Protein AF-A0A843FTU7-F1 (afdb_monomer)

pLDDT: mean 88.96, std 15.77, range [36.94, 98.69]

Foldseek 3Di:
DPPDDDDPPVPQNDPVSVVVLVVQLVVQLVVLVVVLVVVCVVVPHDVPRDDPLSNQCSSVCRSVVSSVVRDDDDPVNSVVVSVVSNVVQLVVLLVCCVVVNDVDSD

Secondary structure (DSSP, 8-state):
----SSS--TTTSSHHHHHHHHHHHHHHHHHHHHHHHHHHHHTTPPTT---TTHHHHHHHHHHHHHHTTTS---HHHHHHHHHHHHHHHHHHHHHHHHTTSSS---

Structure (mmCIF, N/CA/C/O backbone):
data_AF-A0A843FTU7-F1
#
_entry.id   AF-A0A843FTU7-F1
#
loop_
_atom_site.group_PDB
_atom_site.id
_atom_site.type_symbol
_atom_site.label_atom_id
_atom_site.label_alt_id
_atom_si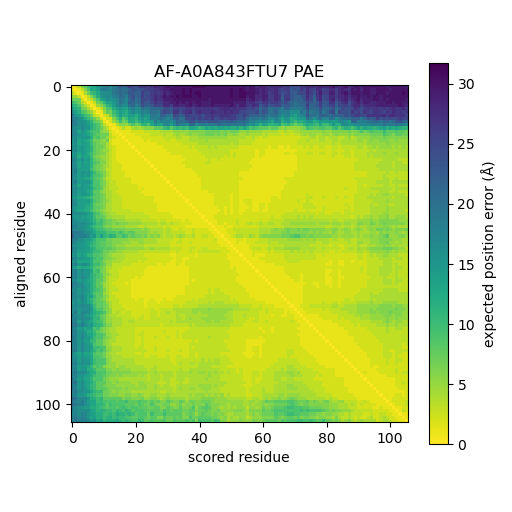te.label_comp_id
_atom_site.label_asym_id
_atom_site.label_entity_id
_atom_site.label_seq_id
_atom_site.pdbx_PDB_ins_code
_atom_site.Cartn_x
_atom_site.Cartn_y
_atom_site.Cartn_z
_atom_site.occupancy
_atom_site.B_iso_or_equiv
_atom_site.auth_seq_id
_atom_site.auth_comp_id
_atom_site.auth_asym_id
_atom_site.auth_atom_id
_atom_site.pdbx_PDB_model_num
ATOM 1 N N . VAL A 1 1 ? 20.697 0.906 -28.165 1.00 39.78 1 VAL A N 1
ATOM 2 C CA . VAL A 1 1 ? 21.058 1.794 -27.037 1.00 39.78 1 VAL A CA 1
ATOM 3 C C . VAL A 1 1 ? 20.594 3.192 -27.406 1.00 39.78 1 VAL A C 1
ATOM 5 O O . VAL A 1 1 ? 21.263 3.855 -28.181 1.00 39.78 1 VAL A O 1
ATOM 8 N N . LEU A 1 2 ? 19.387 3.575 -26.985 1.00 36.94 2 LEU A N 1
ATOM 9 C CA . LEU A 1 2 ? 18.860 4.931 -27.169 1.00 36.94 2 LEU A CA 1
ATOM 10 C C . LEU A 1 2 ? 19.022 5.671 -25.840 1.00 36.94 2 LEU A C 1
ATOM 12 O O . LEU A 1 2 ? 18.090 5.793 -25.056 1.00 36.94 2 LEU A O 1
ATOM 16 N N . THR A 1 3 ? 20.255 6.087 -25.573 1.00 48.81 3 THR A N 1
ATOM 17 C CA . THR A 1 3 ? 20.610 7.052 -24.530 1.00 48.81 3 THR A CA 1
ATOM 18 C C . THR A 1 3 ? 20.289 8.440 -25.070 1.00 48.81 3 THR A C 1
ATOM 20 O O . THR A 1 3 ? 20.995 8.937 -25.948 1.00 48.81 3 THR A O 1
ATOM 23 N N . GLY A 1 4 ? 19.197 9.048 -24.615 1.00 43.44 4 GLY A N 1
ATOM 24 C CA . GLY A 1 4 ? 18.751 10.324 -25.170 1.00 43.44 4 GLY A CA 1
ATOM 25 C C . GLY A 1 4 ? 17.678 11.017 -24.346 1.00 43.44 4 GLY A C 1
ATOM 26 O O . GLY A 1 4 ? 16.589 11.255 -24.855 1.00 43.44 4 GLY A O 1
ATOM 27 N N . GLY A 1 5 ? 17.985 11.353 -23.090 1.00 38.16 5 GLY A N 1
ATOM 28 C CA . GLY A 1 5 ? 17.177 12.307 -22.330 1.00 38.16 5 GLY A CA 1
ATOM 29 C C . GLY A 1 5 ? 17.429 12.288 -20.829 1.00 38.16 5 GLY A C 1
ATOM 30 O O . GLY A 1 5 ? 16.631 11.686 -20.142 1.00 38.16 5 GLY A O 1
ATOM 31 N N . ILE A 1 6 ? 18.506 12.948 -20.370 1.00 51.09 6 ILE A N 1
ATOM 32 C CA . ILE A 1 6 ? 18.809 13.578 -19.047 1.00 51.09 6 ILE A CA 1
ATOM 33 C C . ILE A 1 6 ? 18.490 12.822 -17.727 1.00 51.09 6 ILE A C 1
ATOM 35 O O . ILE A 1 6 ? 19.031 13.162 -16.681 1.00 51.09 6 ILE A O 1
ATOM 39 N N . ILE A 1 7 ? 17.719 11.748 -17.737 1.00 46.84 7 ILE A N 1
ATOM 40 C CA . ILE A 1 7 ? 17.473 10.841 -16.629 1.00 46.84 7 ILE A CA 1
ATOM 41 C C . ILE A 1 7 ? 17.466 9.463 -17.278 1.00 46.84 7 ILE A C 1
ATOM 43 O O . ILE A 1 7 ? 16.492 9.086 -17.932 1.00 46.84 7 ILE A O 1
ATOM 47 N N . ASP A 1 8 ? 18.554 8.709 -17.138 1.00 42.94 8 ASP A N 1
ATOM 48 C CA . ASP A 1 8 ? 18.451 7.265 -17.313 1.00 42.94 8 ASP A CA 1
ATOM 49 C C . ASP A 1 8 ? 17.351 6.819 -16.346 1.00 42.94 8 ASP A C 1
ATOM 51 O O . ASP A 1 8 ? 17.519 6.961 -15.142 1.00 42.94 8 ASP A O 1
ATOM 55 N N . LEU A 1 9 ? 16.187 6.420 -16.873 1.00 51.91 9 LEU A N 1
ATOM 56 C CA . LEU A 1 9 ? 15.039 5.880 -16.140 1.00 51.91 9 LEU A CA 1
ATOM 57 C C . LEU A 1 9 ? 15.299 4.380 -15.973 1.00 51.91 9 LEU A C 1
ATOM 59 O O . LEU A 1 9 ? 14.735 3.576 -16.726 1.00 51.91 9 LEU A O 1
ATOM 63 N N . PRO A 1 10 ? 16.165 3.950 -15.039 1.00 52.34 10 PRO A N 1
ATOM 64 C CA . PRO A 1 10 ? 16.714 2.599 -15.045 1.00 52.34 10 PRO A CA 1
ATOM 65 C C . PRO A 1 10 ? 15.631 1.586 -14.640 1.00 52.34 10 PRO A C 1
ATOM 67 O O . PRO A 1 10 ? 15.803 0.386 -14.809 1.00 52.34 10 PRO A O 1
ATOM 70 N N . VAL A 1 11 ? 14.497 2.084 -14.129 1.00 55.03 11 VAL A N 1
ATOM 71 C CA . VAL A 1 11 ? 13.362 1.309 -13.632 1.00 55.03 11 VAL A CA 1
ATOM 72 C C . VAL A 1 11 ? 12.366 0.953 -14.743 1.00 55.03 11 VAL A C 1
ATOM 74 O O . VAL A 1 11 ? 11.750 -0.105 -14.675 1.00 55.03 11 VAL A O 1
ATOM 77 N N . TYR A 1 12 ? 12.206 1.790 -15.781 1.00 58.06 12 TYR A N 1
ATOM 78 C CA . TYR A 1 12 ? 11.088 1.647 -16.735 1.00 58.06 12 TYR A CA 1
ATOM 79 C C . TYR A 1 12 ? 11.498 1.431 -18.195 1.00 58.06 12 TYR A C 1
ATOM 81 O O . TYR A 1 12 ? 10.651 1.068 -19.012 1.00 58.06 12 TYR A O 1
ATOM 89 N N . GLY A 1 13 ? 12.764 1.670 -18.559 1.00 66.75 13 GLY A N 1
ATOM 90 C CA . GLY A 1 13 ? 13.293 1.476 -19.920 1.00 66.75 13 GLY A CA 1
ATOM 91 C C . GLY A 1 13 ? 12.709 2.400 -21.007 1.00 66.75 13 GLY A C 1
ATOM 92 O O . GLY A 1 13 ? 13.350 2.608 -22.033 1.00 66.75 13 GLY A O 1
ATOM 93 N N . SER A 1 14 ? 11.518 2.975 -20.799 1.00 81.88 14 SER A N 1
ATOM 94 C CA . SER A 1 14 ? 10.848 3.972 -21.642 1.00 81.88 14 SER A CA 1
ATOM 95 C C . SER A 1 14 ? 9.722 4.685 -20.875 1.00 81.88 14 SER A C 1
ATOM 97 O O . SER A 1 14 ? 9.184 4.150 -19.903 1.00 81.88 14 SER A O 1
ATOM 99 N N . ILE A 1 15 ? 9.310 5.868 -21.348 1.00 85.50 15 ILE A N 1
ATOM 100 C CA . ILE A 1 15 ? 8.161 6.616 -20.798 1.00 85.50 15 ILE A CA 1
ATOM 101 C C . ILE A 1 15 ? 6.874 5.786 -20.892 1.00 85.50 15 ILE A C 1
ATOM 103 O O . ILE A 1 15 ? 6.133 5.682 -19.919 1.00 85.50 15 ILE A O 1
ATOM 107 N N . THR A 1 16 ? 6.630 5.148 -22.039 1.00 87.88 16 THR A N 1
ATOM 108 C CA . THR A 1 16 ? 5.449 4.301 -22.254 1.00 87.88 16 THR A CA 1
ATOM 109 C C . THR A 1 16 ? 5.395 3.143 -21.260 1.00 87.88 16 THR A C 1
ATOM 111 O O . THR A 1 16 ? 4.341 2.885 -20.686 1.00 87.88 16 THR A O 1
ATOM 114 N N . GLY A 1 17 ? 6.532 2.485 -21.003 1.00 86.75 17 GLY A N 1
ATOM 115 C CA . GLY A 1 17 ? 6.629 1.428 -19.993 1.00 86.75 17 GLY A CA 1
ATOM 116 C C . GLY A 1 17 ? 6.284 1.932 -18.592 1.00 86.75 17 GLY A C 1
ATOM 117 O O . GLY A 1 17 ? 5.504 1.296 -17.886 1.00 86.75 17 GLY A O 1
ATOM 118 N N . GLY A 1 18 ? 6.785 3.116 -18.226 1.00 88.62 18 GLY A N 1
ATOM 119 C CA . GLY A 1 18 ? 6.457 3.765 -16.955 1.00 88.62 18 GLY A CA 1
ATOM 120 C C . GLY A 1 18 ? 4.970 4.103 -16.819 1.00 88.62 18 GLY A C 1
ATOM 121 O O . GLY A 1 18 ? 4.384 3.851 -15.770 1.00 88.62 18 GLY A O 1
ATOM 122 N N . LEU A 1 19 ? 4.333 4.610 -17.881 1.00 92.50 19 LEU A N 1
ATOM 123 C CA . LEU A 1 19 ? 2.896 4.914 -17.887 1.00 92.50 19 LEU A CA 1
ATOM 124 C C . LEU A 1 19 ? 2.036 3.655 -17.741 1.00 92.50 19 LEU A C 1
ATOM 126 O O . LEU A 1 19 ? 1.092 3.649 -16.953 1.00 92.50 19 LEU A O 1
ATOM 130 N N . ILE A 1 20 ? 2.374 2.585 -18.466 1.00 94.44 20 ILE A N 1
ATOM 131 C CA . ILE A 1 20 ? 1.662 1.305 -18.373 1.00 94.44 20 ILE A CA 1
ATOM 132 C C . ILE A 1 20 ? 1.805 0.728 -16.965 1.00 94.44 20 ILE A C 1
ATOM 134 O O . ILE A 1 20 ? 0.808 0.347 -16.358 1.00 94.44 20 ILE A O 1
ATOM 138 N N . LEU A 1 21 ? 3.022 0.693 -16.421 1.00 93.44 21 LEU A N 1
ATOM 139 C CA . LEU A 1 21 ? 3.251 0.172 -15.078 1.00 93.44 21 LEU A CA 1
ATOM 140 C C . LEU A 1 21 ? 2.557 1.024 -14.009 1.00 93.44 21 LEU A C 1
ATOM 142 O O . LEU A 1 21 ? 1.920 0.471 -13.120 1.00 93.44 21 LEU A O 1
ATOM 146 N N . GLY A 1 22 ? 2.622 2.353 -14.108 1.00 94.75 22 GLY A N 1
ATOM 147 C CA . GLY A 1 22 ? 1.910 3.260 -13.206 1.00 94.75 22 GLY A CA 1
ATOM 148 C C . GLY A 1 22 ? 0.399 3.028 -13.225 1.00 94.75 22 GLY A C 1
ATOM 149 O O . GLY A 1 22 ? -0.219 2.933 -12.166 1.00 94.75 22 GLY A O 1
ATOM 150 N N . PHE A 1 23 ? -0.184 2.857 -14.416 1.00 97.62 23 PHE A N 1
ATOM 151 C CA . PHE A 1 23 ? -1.592 2.492 -14.566 1.00 97.62 23 PHE A CA 1
ATOM 152 C C . PHE A 1 23 ? -1.906 1.141 -13.912 1.00 97.62 23 PHE A C 1
ATOM 154 O O . PHE A 1 23 ? -2.858 1.052 -13.141 1.00 97.62 23 PHE A O 1
ATOM 161 N N . LEU A 1 24 ? -1.103 0.105 -14.174 1.00 97.94 24 LEU A N 1
ATOM 162 C CA . LEU A 1 24 ? -1.305 -1.229 -13.602 1.00 97.94 24 LEU A CA 1
ATOM 163 C C . LEU A 1 24 ? -1.178 -1.233 -12.076 1.00 97.94 24 LEU A C 1
ATOM 165 O O . LEU A 1 24 ? -1.985 -1.879 -11.414 1.00 97.94 24 LEU A O 1
ATOM 169 N N . MET A 1 25 ? -0.221 -0.491 -11.514 1.00 97.50 25 MET A N 1
ATOM 170 C CA . MET A 1 25 ? -0.075 -0.341 -10.065 1.00 97.50 25 MET A CA 1
ATOM 171 C C . MET A 1 25 ? -1.289 0.355 -9.453 1.00 97.50 25 MET A C 1
ATOM 173 O O . MET A 1 25 ? -1.862 -0.162 -8.499 1.00 97.50 25 MET A O 1
ATOM 177 N N . ALA A 1 26 ?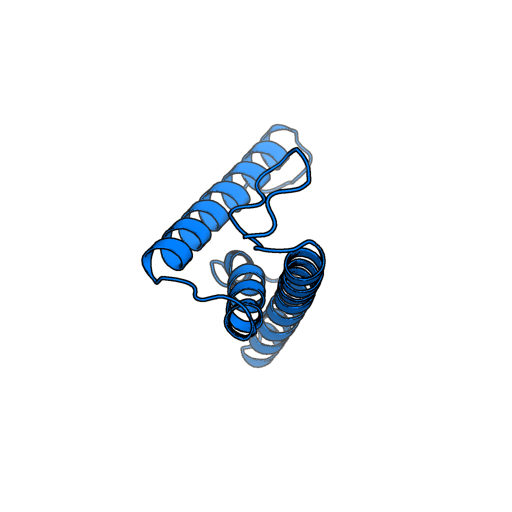 -1.713 1.497 -10.004 1.00 98.38 26 ALA A N 1
ATOM 178 C CA . ALA A 1 26 ? -2.852 2.248 -9.478 1.00 98.38 26 ALA A CA 1
ATOM 179 C C . ALA A 1 26 ? -4.166 1.462 -9.602 1.00 98.38 26 ALA A C 1
ATOM 181 O O . ALA A 1 26 ? -4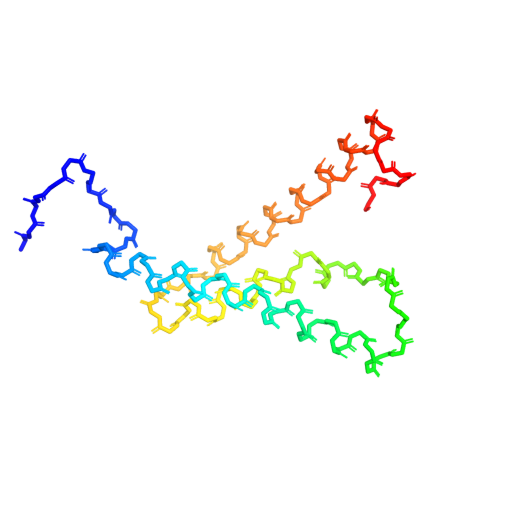.930 1.362 -8.645 1.00 98.38 26 ALA A O 1
ATOM 182 N N . PHE A 1 27 ? -4.416 0.860 -10.766 1.00 98.69 27 PHE A N 1
ATOM 183 C CA . PHE A 1 27 ? -5.597 0.031 -10.984 1.00 98.69 27 PHE A CA 1
ATOM 184 C C . PHE A 1 27 ? -5.570 -1.229 -10.113 1.00 98.69 27 PHE A C 1
ATOM 186 O O . PHE A 1 27 ? -6.585 -1.596 -9.527 1.00 98.69 27 PHE A O 1
ATOM 193 N N . GLY A 1 28 ? -4.404 -1.861 -9.979 1.00 98.62 28 GLY A N 1
ATOM 194 C CA . GLY A 1 28 ? -4.205 -3.032 -9.133 1.00 98.62 28 GLY A CA 1
ATOM 195 C C . GLY A 1 28 ? -4.420 -2.730 -7.660 1.00 98.62 28 GLY A C 1
ATOM 196 O O . GLY A 1 28 ? -5.058 -3.529 -6.986 1.00 98.62 28 GLY A O 1
ATOM 197 N N . ALA A 1 29 ? -3.970 -1.571 -7.177 1.00 98.50 29 ALA A N 1
ATOM 198 C CA . ALA A 1 29 ? -4.223 -1.119 -5.812 1.00 98.50 29 ALA A CA 1
ATOM 199 C C . ALA A 1 29 ? -5.726 -1.011 -5.524 1.00 98.50 29 ALA A C 1
ATOM 201 O O . ALA A 1 29 ? -6.223 -1.650 -4.601 1.00 98.50 29 ALA A O 1
ATOM 202 N N . LEU A 1 30 ? -6.466 -0.295 -6.378 1.00 98.62 30 LEU A N 1
ATOM 203 C CA . LEU A 1 30 ? -7.920 -0.146 -6.241 1.00 98.62 30 LEU A CA 1
ATOM 204 C C . LEU A 1 30 ? -8.656 -1.489 -6.333 1.00 98.62 30 LEU A C 1
ATOM 206 O O . LEU A 1 30 ? -9.627 -1.728 -5.614 1.00 98.62 30 LEU A O 1
ATOM 210 N N . LEU A 1 31 ? -8.203 -2.376 -7.223 1.00 98.69 31 LEU A N 1
ATOM 211 C CA . LEU A 1 31 ? -8.760 -3.719 -7.347 1.00 98.69 31 LEU A CA 1
ATOM 212 C C . LEU A 1 31 ? -8.470 -4.562 -6.097 1.00 98.69 31 LEU A C 1
ATOM 214 O O . LEU A 1 31 ? -9.352 -5.291 -5.648 1.00 98.69 31 LEU A O 1
ATOM 218 N N . GLY A 1 32 ? -7.269 -4.444 -5.532 1.00 98.38 32 GLY A N 1
ATOM 219 C CA . GLY A 1 32 ? -6.866 -5.072 -4.276 1.00 98.38 32 GLY A CA 1
ATOM 220 C C . GLY A 1 32 ? -7.802 -4.693 -3.135 1.00 98.38 32 GLY A C 1
ATOM 221 O O . GLY A 1 32 ? -8.410 -5.582 -2.542 1.00 98.38 32 GLY A O 1
ATOM 222 N N . ASP A 1 33 ? -8.026 -3.396 -2.919 1.00 97.94 33 ASP A N 1
ATOM 223 C CA . ASP A 1 33 ? -8.954 -2.879 -1.901 1.00 97.94 33 ASP A CA 1
ATOM 224 C C . ASP A 1 33 ? -10.386 -3.377 -2.106 1.00 97.94 33 ASP A C 1
ATOM 226 O O . ASP A 1 33 ? -11.088 -3.734 -1.152 1.00 97.94 33 ASP A O 1
ATOM 230 N N . ALA A 1 34 ? -10.847 -3.421 -3.361 1.00 98.19 34 ALA A N 1
ATOM 231 C CA . ALA A 1 34 ? -12.175 -3.921 -3.697 1.00 98.19 34 ALA A CA 1
ATOM 232 C C . ALA A 1 34 ? -12.308 -5.421 -3.389 1.00 98.19 34 ALA A C 1
ATOM 234 O O . ALA A 1 34 ? -13.314 -5.848 -2.814 1.00 98.19 34 ALA A O 1
ATOM 235 N N . VAL A 1 35 ? -11.290 -6.220 -3.725 1.00 98.25 35 VAL A N 1
ATOM 236 C CA . VAL A 1 35 ? -11.233 -7.656 -3.415 1.00 98.25 35 VAL A CA 1
ATOM 237 C C . VAL A 1 35 ? -11.146 -7.880 -1.907 1.00 98.25 35 VAL A C 1
ATOM 239 O O . VAL A 1 35 ? -11.922 -8.677 -1.377 1.00 98.25 35 VAL A O 1
ATOM 242 N N . GLY A 1 36 ? -10.279 -7.155 -1.199 1.00 97.31 36 GLY A N 1
ATOM 243 C CA . GLY A 1 36 ? -10.165 -7.197 0.260 1.00 97.31 36 GLY A CA 1
ATOM 244 C C . GLY A 1 36 ? -11.498 -6.862 0.920 1.00 97.31 36 GLY A C 1
ATOM 245 O O . GLY A 1 36 ? -12.023 -7.636 1.721 1.00 97.31 36 GLY A O 1
ATOM 246 N N . SER A 1 37 ? -12.137 -5.774 0.494 1.00 96.75 37 SER A N 1
ATOM 247 C CA . SER A 1 37 ? -13.468 -5.368 0.953 1.00 96.75 37 SER A CA 1
ATOM 248 C C . SER A 1 37 ? -14.533 -6.426 0.688 1.00 96.75 37 SER A C 1
ATOM 250 O O . SER A 1 37 ? -15.304 -6.741 1.600 1.00 96.75 37 SER A O 1
ATOM 252 N N . PHE A 1 38 ? -14.553 -7.024 -0.505 1.00 97.75 38 PHE A N 1
ATOM 253 C CA . PHE A 1 38 ? -15.446 -8.133 -0.837 1.00 97.75 38 PHE A CA 1
ATOM 254 C C . PHE A 1 38 ? -15.228 -9.331 0.093 1.00 97.75 38 PHE A C 1
ATOM 256 O O . PHE A 1 38 ? -16.200 -9.842 0.654 1.00 97.75 38 PHE A O 1
ATOM 263 N N . ILE A 1 39 ? -13.977 -9.744 0.320 1.00 97.81 39 ILE A N 1
ATOM 264 C CA . ILE A 1 39 ? -13.632 -10.842 1.235 1.00 97.81 39 ILE A CA 1
ATOM 265 C C . ILE A 1 39 ? -14.122 -10.525 2.651 1.00 97.81 39 ILE A C 1
ATOM 267 O O . ILE A 1 39 ? -14.814 -11.363 3.231 1.00 97.81 39 ILE A O 1
ATOM 271 N N . LYS A 1 40 ? -13.889 -9.304 3.167 1.00 97.88 40 LYS A N 1
ATOM 272 C CA . LYS A 1 40 ? -14.419 -8.858 4.475 1.00 97.88 40 LYS A CA 1
ATOM 273 C C . LYS A 1 40 ? -15.927 -9.083 4.582 1.00 97.88 40 LYS A C 1
ATOM 275 O O . LYS A 1 40 ? -16.395 -9.585 5.599 1.00 97.88 40 LYS A O 1
ATOM 280 N N . ARG A 1 41 ? -16.693 -8.756 3.529 1.00 97.75 41 ARG A N 1
ATOM 281 C CA . ARG A 1 41 ? -18.160 -8.946 3.524 1.00 97.75 41 ARG A CA 1
ATOM 282 C C . ARG A 1 41 ? -18.544 -10.423 3.586 1.00 97.75 41 ARG A C 1
ATOM 284 O O . ARG A 1 41 ? -19.553 -10.764 4.193 1.00 97.75 41 ARG A O 1
ATOM 291 N N . ARG A 1 42 ? -17.766 -11.302 2.946 1.00 97.69 42 ARG A N 1
ATOM 292 C CA . ARG A 1 42 ? -18.035 -12.749 2.907 1.00 97.69 42 ARG A CA 1
ATOM 293 C C . ARG A 1 42 ? -17.727 -13.450 4.221 1.00 97.69 42 ARG A C 1
ATOM 295 O O . ARG A 1 42 ? -18.409 -14.417 4.537 1.00 97.69 42 ARG A O 1
ATOM 302 N N . ILE A 1 43 ? -16.763 -12.945 4.986 1.00 96.81 43 ILE A N 1
ATOM 303 C CA . ILE A 1 43 ? -16.432 -13.472 6.318 1.00 96.81 43 ILE A CA 1
ATOM 304 C C . ILE A 1 43 ? -17.247 -12.825 7.450 1.00 96.81 43 ILE A C 1
ATOM 306 O O . ILE A 1 43 ? -16.998 -13.106 8.616 1.00 96.81 43 ILE A O 1
ATOM 310 N N . GLY A 1 44 ? -18.233 -11.985 7.118 1.00 96.94 44 GLY A N 1
ATOM 311 C CA . GLY A 1 44 ? -19.190 -11.440 8.083 1.00 96.94 44 GLY A CA 1
ATOM 312 C C . GLY A 1 44 ? -18.735 -10.189 8.833 1.00 96.94 44 GLY A C 1
ATOM 313 O O . GLY A 1 44 ? -19.477 -9.729 9.696 1.00 96.94 44 GLY A O 1
ATOM 314 N N . LEU A 1 45 ? -17.579 -9.605 8.491 1.00 97.50 45 LEU A N 1
ATOM 315 C CA . LEU A 1 45 ? -17.215 -8.285 9.013 1.00 97.50 45 LEU A CA 1
ATOM 316 C C . LEU A 1 45 ? -18.228 -7.248 8.513 1.00 97.50 45 LEU A C 1
ATOM 318 O O . LEU A 1 45 ? -18.801 -7.439 7.441 1.00 97.50 45 LEU A O 1
ATOM 322 N N . GLN A 1 46 ? -18.440 -6.137 9.220 1.00 95.69 46 GLN A N 1
ATOM 323 C CA . GLN A 1 46 ? -19.269 -4.978 8.827 1.00 95.69 46 GLN A CA 1
ATOM 324 C C . GLN A 1 46 ? -18.443 -3.866 8.160 1.00 95.69 46 GLN A C 1
ATOM 326 O O . GLN A 1 46 ? -17.213 -3.904 8.160 1.00 95.69 46 GLN A O 1
ATOM 331 N N . SER A 1 47 ? -19.098 -2.936 7.457 1.00 92.94 47 SER A N 1
ATOM 332 C CA . SER A 1 47 ? -18.377 -1.875 6.744 1.00 92.94 47 SER A CA 1
ATOM 333 C C . SER A 1 47 ? -17.683 -0.980 7.763 1.00 92.94 47 SER A C 1
ATOM 335 O O . SER A 1 47 ? -18.331 -0.503 8.687 1.00 92.94 47 SER A O 1
ATOM 337 N N . GLY A 1 48 ? -16.381 -0.756 7.591 1.00 88.81 48 GLY A N 1
ATOM 338 C CA . GLY A 1 48 ? -15.568 -0.017 8.558 1.00 88.81 48 GLY A CA 1
ATOM 339 C C . GLY A 1 48 ? -15.049 -0.853 9.731 1.00 88.81 48 GLY A C 1
ATOM 340 O O . GLY A 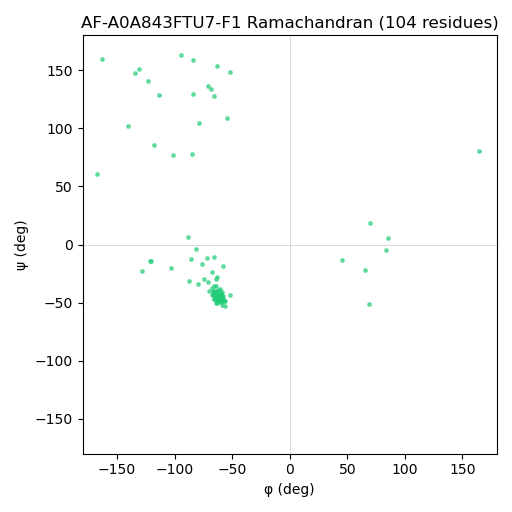1 48 ? -14.243 -0.339 10.500 1.00 88.81 48 GLY A O 1
ATOM 341 N N . GLU A 1 49 ? -15.436 -2.128 9.862 1.00 93.75 49 GLU A N 1
ATOM 3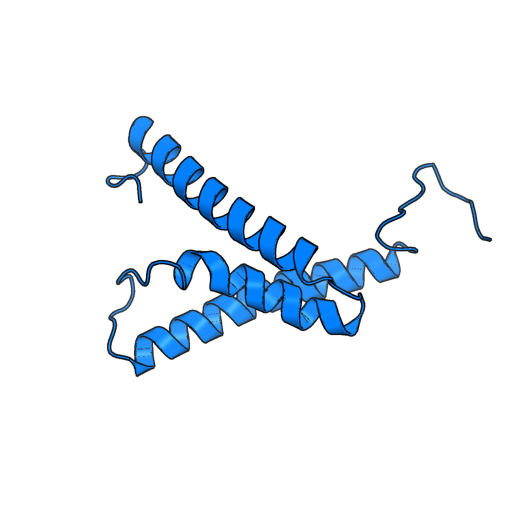42 C CA . GLU A 1 49 ? -14.755 -3.011 10.810 1.00 93.75 49 GLU A CA 1
ATOM 343 C C . GLU A 1 49 ? -13.320 -3.285 10.342 1.00 93.75 49 GLU A C 1
ATOM 345 O O . GLU A 1 49 ? -13.114 -3.599 9.161 1.00 93.75 49 GLU A O 1
ATOM 350 N N . PRO A 1 50 ? -12.334 -3.180 11.251 1.00 91.81 50 PRO A N 1
ATOM 351 C CA . PRO A 1 50 ? -10.938 -3.369 10.902 1.00 91.81 50 PRO A CA 1
ATOM 352 C C . PRO A 1 50 ? -10.645 -4.842 10.611 1.00 91.81 50 PRO A C 1
ATOM 354 O O . PRO A 1 50 ? -11.020 -5.733 11.375 1.00 91.81 50 PRO A O 1
ATOM 357 N N . ALA A 1 51 ? -9.891 -5.092 9.547 1.00 94.56 51 ALA A N 1
ATOM 358 C CA . ALA A 1 51 ? -9.221 -6.357 9.280 1.00 94.56 51 ALA A CA 1
ATOM 359 C C . ALA A 1 51 ? -7.704 -6.106 9.241 1.00 94.56 51 ALA A C 1
ATOM 361 O O . ALA A 1 51 ? -7.138 -5.871 8.168 1.00 94.56 51 ALA A O 1
ATOM 362 N N . PRO A 1 52 ? -7.026 -6.132 10.407 1.00 89.50 52 PRO A N 1
ATOM 363 C CA . PRO A 1 52 ? -5.591 -5.885 10.492 1.00 89.50 52 PRO A CA 1
ATOM 364 C C . PRO A 1 52 ? -4.802 -6.769 9.523 1.00 89.50 52 PRO A C 1
ATOM 366 O O . PRO A 1 52 ? -5.198 -7.902 9.249 1.00 89.50 52 PRO A O 1
ATOM 369 N N . ILE A 1 53 ? -3.670 -6.262 9.028 1.00 90.56 53 ILE A N 1
ATOM 370 C CA . ILE A 1 53 ? -2.839 -6.864 7.967 1.00 90.56 53 ILE A CA 1
ATOM 371 C C . ILE A 1 53 ? -3.514 -6.839 6.594 1.00 90.56 53 ILE A C 1
ATOM 373 O O . ILE A 1 53 ? -2.900 -6.356 5.649 1.00 90.56 53 ILE A O 1
ATOM 377 N N . MET A 1 54 ? -4.754 -7.317 6.470 1.00 94.38 54 MET A N 1
ATOM 378 C CA . MET A 1 54 ? -5.449 -7.313 5.183 1.00 94.38 54 MET A CA 1
ATOM 379 C C . MET A 1 54 ? -5.660 -5.885 4.684 1.00 94.38 54 MET A C 1
ATOM 381 O O . MET A 1 54 ? -5.207 -5.584 3.592 1.00 94.38 54 MET A O 1
ATOM 385 N N . ASP A 1 55 ? -6.200 -5.002 5.527 1.00 94.31 55 ASP A N 1
ATOM 386 C CA . ASP A 1 55 ? -6.431 -3.581 5.208 1.00 94.31 55 ASP A CA 1
ATOM 387 C C . ASP A 1 55 ? -5.140 -2.772 4.985 1.00 94.31 55 ASP A C 1
ATOM 389 O O . ASP A 1 55 ? -5.188 -1.603 4.612 1.00 94.31 55 ASP A O 1
ATOM 393 N N . GLN A 1 56 ? -3.980 -3.347 5.309 1.00 95.00 56 GLN A N 1
ATOM 394 C CA . GLN A 1 56 ? -2.681 -2.696 5.132 1.00 95.00 56 GLN A CA 1
ATOM 395 C C . GLN A 1 56 ? -1.934 -3.229 3.908 1.00 95.00 56 GLN A C 1
ATOM 397 O O . GLN A 1 56 ? -1.010 -2.575 3.439 1.00 95.00 56 GLN A O 1
ATOM 402 N N . LEU A 1 57 ? -2.273 -4.420 3.411 1.00 97.31 57 LEU A N 1
ATOM 403 C CA . LEU A 1 57 ? -1.521 -5.096 2.351 1.00 97.31 57 LEU A CA 1
ATOM 404 C C . LEU A 1 57 ? -2.354 -5.403 1.105 1.00 97.31 57 LEU A C 1
ATOM 406 O O . LEU A 1 57 ? -1.764 -5.716 0.074 1.00 97.31 57 LEU A O 1
ATOM 410 N N . ASP A 1 58 ? -3.681 -5.328 1.157 1.00 97.38 58 ASP A N 1
ATOM 411 C CA . ASP A 1 58 ? -4.572 -5.609 0.027 1.00 97.38 58 ASP A CA 1
ATOM 412 C C . ASP A 1 58 ? -4.257 -4.751 -1.205 1.00 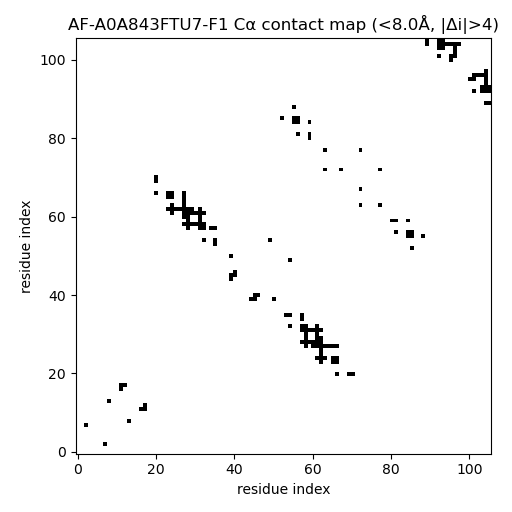97.38 58 ASP A C 1
ATOM 414 O O . ASP A 1 58 ? -4.044 -5.310 -2.289 1.00 97.38 58 ASP A O 1
ATOM 418 N N . PHE A 1 59 ? -4.105 -3.434 -1.050 1.00 97.50 59 PHE A N 1
ATOM 419 C CA . PHE A 1 59 ? -3.699 -2.557 -2.153 1.00 97.50 59 PHE A CA 1
ATOM 420 C C . PHE A 1 59 ? -2.299 -2.897 -2.694 1.00 97.50 59 PHE A C 1
ATOM 422 O O . PHE A 1 59 ? -2.084 -2.913 -3.907 1.00 97.50 59 PHE A O 1
ATOM 429 N N . VAL A 1 60 ? -1.334 -3.207 -1.816 1.00 97.56 60 VAL A N 1
ATOM 430 C CA . VAL A 1 60 ? 0.041 -3.565 -2.214 1.00 97.56 60 VAL A CA 1
ATOM 431 C C . VAL A 1 60 ? 0.030 -4.838 -3.039 1.00 97.56 60 VAL A C 1
ATOM 433 O O . VAL A 1 60 ? 0.622 -4.891 -4.117 1.00 97.56 60 VAL A O 1
ATOM 436 N N . VAL A 1 61 ? -0.655 -5.869 -2.546 1.00 97.88 61 VAL A N 1
ATOM 437 C CA . VAL A 1 61 ? -0.759 -7.158 -3.226 1.00 97.88 61 VAL A CA 1
ATOM 438 C C . VAL A 1 61 ? -1.425 -6.971 -4.583 1.00 97.88 61 VAL A C 1
ATOM 440 O O . VAL A 1 61 ? -0.883 -7.443 -5.580 1.00 97.88 61 VAL A O 1
ATOM 443 N N . GLY A 1 62 ? -2.537 -6.237 -4.659 1.00 98.19 62 GLY A N 1
ATOM 444 C CA . GLY A 1 62 ? -3.215 -5.962 -5.925 1.00 98.19 62 GLY A CA 1
ATOM 445 C C . GLY A 1 62 ? -2.326 -5.221 -6.932 1.00 98.19 62 GLY A C 1
ATOM 446 O O . GLY A 1 62 ? -2.219 -5.636 -8.091 1.00 98.19 62 GLY A O 1
ATOM 447 N N . ALA A 1 63 ? -1.626 -4.172 -6.489 1.00 98.12 63 ALA A N 1
ATOM 448 C CA . ALA A 1 63 ? -0.705 -3.401 -7.323 1.00 98.12 63 ALA A CA 1
ATOM 449 C C . ALA A 1 63 ? 0.447 -4.259 -7.865 1.00 98.12 63 ALA A C 1
ATOM 451 O O . ALA A 1 63 ? 0.745 -4.221 -9.064 1.00 98.12 63 ALA A O 1
ATOM 452 N N . LEU A 1 64 ? 1.087 -5.056 -7.005 1.00 96.75 64 LEU A N 1
ATOM 453 C CA . LEU A 1 64 ? 2.218 -5.900 -7.392 1.00 96.75 64 LEU A CA 1
ATOM 454 C C . LEU A 1 64 ? 1.779 -7.060 -8.291 1.00 96.75 64 LEU A C 1
ATOM 456 O O . LEU A 1 64 ? 2.453 -7.335 -9.281 1.00 96.75 64 LEU A O 1
ATOM 460 N N . V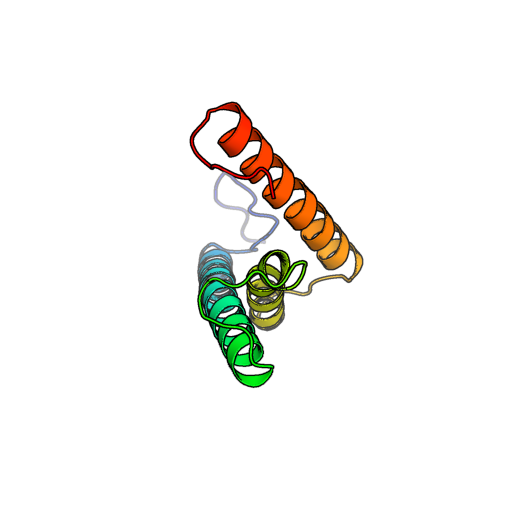AL A 1 65 ? 0.632 -7.688 -8.018 1.00 97.75 65 VAL A N 1
ATOM 461 C CA . VAL A 1 65 ? 0.092 -8.776 -8.850 1.00 97.75 65 VAL A CA 1
ATOM 462 C C . VAL A 1 65 ? -0.184 -8.304 -10.276 1.00 97.75 65 VAL A C 1
ATOM 464 O O . VAL A 1 65 ? 0.210 -8.991 -11.216 1.00 97.75 65 VAL A O 1
ATOM 467 N N . LEU A 1 66 ? -0.797 -7.133 -10.475 1.00 97.12 66 LEU A N 1
ATOM 468 C CA . LEU A 1 66 ? -0.997 -6.612 -11.835 1.00 97.12 66 LEU A CA 1
ATOM 469 C C . LEU A 1 66 ? 0.307 -6.148 -12.487 1.00 97.12 66 LEU A C 1
ATOM 471 O O . LEU A 1 66 ? 0.475 -6.288 -13.698 1.00 97.12 66 LEU A O 1
ATOM 475 N N . SER A 1 67 ? 1.255 -5.645 -11.700 1.00 95.56 67 SER A N 1
ATOM 476 C CA . SER A 1 67 ? 2.571 -5.244 -12.207 1.00 95.56 67 SER A CA 1
ATOM 477 C C . SER A 1 67 ? 3.371 -6.421 -12.777 1.00 95.56 67 SER A C 1
ATOM 479 O O . SER A 1 67 ? 4.142 -6.225 -13.718 1.00 95.56 67 SER A O 1
ATOM 481 N N . LEU A 1 68 ? 3.139 -7.652 -12.299 1.00 92.88 68 LEU A N 1
ATOM 482 C CA . LEU A 1 68 ? 3.772 -8.869 -12.835 1.00 92.88 68 LEU A CA 1
ATOM 483 C C . LEU A 1 68 ? 3.509 -9.102 -14.332 1.00 92.88 68 LEU A C 1
ATOM 485 O O . LEU A 1 68 ? 4.250 -9.847 -14.972 1.00 92.88 68 LEU A O 1
ATOM 489 N N . LEU A 1 69 ? 2.485 -8.462 -14.910 1.00 93.62 69 LEU A N 1
ATOM 490 C CA . LEU A 1 69 ? 2.195 -8.533 -16.345 1.00 93.62 69 LEU A CA 1
ATOM 491 C C . LEU A 1 69 ? 3.270 -7.860 -17.209 1.00 93.62 69 LEU A C 1
ATOM 493 O O . LEU A 1 69 ? 3.396 -8.185 -18.388 1.00 93.62 69 LEU A O 1
ATOM 497 N N . VAL A 1 70 ? 4.023 -6.913 -16.644 1.00 90.94 70 VAL A N 1
ATOM 498 C CA . VAL A 1 70 ? 4.980 -6.080 -17.391 1.00 90.94 70 VAL A CA 1
ATOM 499 C C . VAL A 1 70 ? 6.376 -6.051 -16.777 1.00 90.94 70 VAL A C 1
ATOM 501 O O . VAL A 1 70 ? 7.342 -5.794 -17.494 1.00 90.94 70 VAL A O 1
ATOM 504 N N . VAL A 1 71 ? 6.514 -6.338 -15.480 1.00 88.06 71 VAL A N 1
ATOM 505 C CA . VAL A 1 71 ? 7.804 -6.375 -14.779 1.00 88.06 71 VAL A CA 1
ATOM 506 C C . VAL A 1 71 ? 7.960 -7.649 -13.958 1.00 88.06 71 VAL A C 1
ATOM 508 O O . VAL A 1 71 ? 6.995 -8.216 -13.457 1.00 88.06 71 VAL A O 1
ATOM 511 N N . LYS A 1 72 ? 9.203 -8.099 -13.780 1.00 89.69 72 LYS A N 1
ATOM 512 C CA . LYS A 1 72 ? 9.514 -9.172 -12.831 1.00 89.69 72 LYS A CA 1
ATOM 513 C C . LYS A 1 72 ? 9.689 -8.573 -11.443 1.00 89.69 72 LYS A C 1
ATOM 515 O O . LYS A 1 72 ? 10.468 -7.639 -11.277 1.00 89.69 72 LYS A O 1
ATOM 520 N N . ILE A 1 73 ? 9.008 -9.145 -10.459 1.00 88.19 73 ILE A N 1
ATOM 521 C CA . ILE A 1 73 ? 9.125 -8.758 -9.053 1.00 88.19 73 ILE A CA 1
ATOM 522 C C . ILE A 1 73 ? 9.752 -9.926 -8.297 1.00 88.19 73 ILE A C 1
ATOM 524 O O . ILE A 1 73 ? 9.306 -11.064 -8.438 1.00 88.19 73 ILE A O 1
ATOM 528 N N . SER A 1 74 ? 10.808 -9.653 -7.533 1.00 92.06 74 SER A N 1
ATOM 529 C CA . SER A 1 74 ? 11.449 -10.665 -6.696 1.00 92.06 74 SER A CA 1
ATOM 530 C C . SER A 1 74 ? 10.728 -10.806 -5.353 1.00 92.06 74 SER A C 1
ATOM 532 O O . SER A 1 74 ? 10.033 -9.889 -4.902 1.00 92.06 74 SER A O 1
ATOM 534 N N . TRP A 1 75 ? 10.908 -11.950 -4.692 1.00 91.06 75 TRP A N 1
ATOM 535 C CA . TRP A 1 75 ? 10.330 -12.184 -3.368 1.00 91.06 75 TRP A CA 1
ATOM 536 C C . TRP A 1 75 ? 10.898 -11.226 -2.319 1.00 91.06 75 TRP A C 1
ATOM 538 O O . TRP A 1 75 ? 10.163 -10.750 -1.459 1.00 91.06 75 TRP A O 1
ATOM 548 N N . GLU A 1 76 ? 12.179 -10.881 -2.425 1.00 93.75 76 GLU A N 1
ATOM 549 C CA . GLU A 1 76 ? 12.840 -9.912 -1.552 1.00 93.75 76 GLU A CA 1
ATOM 550 C C . GLU A 1 76 ? 12.198 -8.530 -1.683 1.00 93.75 76 GLU A C 1
ATOM 552 O O . GLU A 1 76 ? 11.893 -7.900 -0.673 1.00 93.75 76 GLU A O 1
ATOM 557 N N . PHE A 1 77 ? 11.928 -8.079 -2.915 1.00 91.69 77 PHE A N 1
ATOM 558 C CA . PHE A 1 77 ? 11.252 -6.804 -3.150 1.00 91.69 77 PHE A CA 1
ATOM 559 C C . PHE A 1 77 ? 9.839 -6.801 -2.562 1.00 91.69 77 PHE A C 1
ATOM 561 O O . PHE A 1 77 ? 9.472 -5.858 -1.865 1.00 91.69 77 PHE A O 1
ATOM 568 N N . PHE A 1 78 ? 9.065 -7.866 -2.791 1.00 92.31 78 PHE A N 1
ATOM 569 C CA . PHE A 1 78 ? 7.723 -8.004 -2.222 1.00 92.31 78 PHE A CA 1
ATOM 570 C C . PHE A 1 78 ? 7.742 -7.906 -0.690 1.00 92.31 78 PHE A C 1
ATOM 572 O O . PHE A 1 78 ? 6.969 -7.143 -0.113 1.00 92.31 78 PHE A O 1
ATOM 579 N N . ILE A 1 79 ? 8.653 -8.632 -0.032 1.00 95.81 79 ILE A N 1
ATOM 580 C CA . ILE A 1 79 ? 8.782 -8.634 1.432 1.00 95.81 79 ILE A CA 1
ATOM 581 C C . ILE A 1 79 ? 9.178 -7.247 1.947 1.00 95.81 79 ILE A C 1
ATOM 583 O O . ILE A 1 79 ? 8.586 -6.768 2.913 1.00 95.81 79 ILE A O 1
ATOM 587 N N . ILE A 1 80 ? 10.142 -6.585 1.300 1.00 96.31 80 ILE A N 1
ATOM 588 C CA . ILE A 1 80 ? 10.569 -5.230 1.672 1.00 96.31 80 ILE A CA 1
ATOM 589 C C . ILE A 1 80 ? 9.397 -4.255 1.575 1.00 96.31 80 ILE A C 1
ATOM 591 O O . ILE A 1 80 ? 9.141 -3.528 2.531 1.00 96.31 80 ILE A O 1
ATOM 595 N N . VAL A 1 81 ? 8.662 -4.256 0.458 1.00 95.50 81 VAL A N 1
ATOM 596 C CA . VAL A 1 81 ? 7.504 -3.371 0.278 1.00 95.50 81 VAL A CA 1
ATOM 597 C C . VAL A 1 81 ? 6.429 -3.673 1.316 1.00 95.50 81 VAL A C 1
ATOM 599 O O . VAL A 1 81 ? 5.935 -2.743 1.937 1.00 95.50 81 VAL A O 1
ATOM 602 N N . ALA A 1 82 ? 6.114 -4.944 1.576 1.00 95.88 82 ALA A N 1
ATOM 603 C CA . ALA A 1 82 ? 5.120 -5.311 2.582 1.00 95.88 82 ALA A CA 1
ATOM 604 C C . ALA A 1 82 ? 5.503 -4.801 3.982 1.00 95.88 82 ALA A C 1
ATOM 606 O O . ALA A 1 82 ? 4.689 -4.165 4.647 1.00 95.88 82 ALA A O 1
ATOM 607 N N . ILE A 1 83 ? 6.750 -5.012 4.416 1.00 96.88 83 ILE A N 1
ATOM 608 C CA . ILE A 1 83 ? 7.239 -4.527 5.716 1.00 96.88 83 ILE A CA 1
ATOM 609 C C . ILE A 1 83 ? 7.201 -2.998 5.776 1.00 96.88 83 ILE A C 1
ATOM 611 O O . ILE A 1 83 ? 6.722 -2.437 6.762 1.00 96.88 83 ILE A O 1
ATOM 615 N N . LEU A 1 84 ? 7.680 -2.322 4.729 1.00 97.25 84 LEU A N 1
ATOM 616 C CA . LEU A 1 84 ? 7.650 -0.864 4.657 1.00 97.25 84 LEU A CA 1
ATOM 617 C C . LEU A 1 84 ? 6.220 -0.337 4.732 1.00 97.25 84 LEU A C 1
ATOM 619 O O . LEU A 1 84 ? 5.977 0.610 5.472 1.00 97.25 84 LEU A O 1
ATOM 623 N N . THR A 1 85 ? 5.269 -0.963 4.044 1.00 96.31 85 THR A N 1
ATOM 624 C CA . THR A 1 85 ? 3.859 -0.573 4.101 1.00 96.31 85 THR A CA 1
ATOM 625 C C . THR A 1 85 ? 3.295 -0.701 5.511 1.00 96.31 85 THR A C 1
ATOM 627 O O . THR A 1 85 ? 2.697 0.254 5.996 1.00 96.31 85 THR A O 1
ATOM 630 N N . LEU A 1 86 ? 3.541 -1.810 6.218 1.00 94.88 86 LEU A N 1
ATOM 631 C CA . LEU A 1 86 ? 3.084 -1.970 7.608 1.00 94.88 86 LEU A CA 1
ATOM 632 C C . LEU A 1 86 ? 3.664 -0.878 8.526 1.00 94.88 86 LEU A C 1
ATOM 634 O O . LEU A 1 86 ? 2.940 -0.277 9.322 1.00 94.88 86 LEU A O 1
ATOM 638 N N . ILE A 1 87 ? 4.963 -0.585 8.391 1.00 95.88 87 ILE A N 1
ATOM 639 C CA . ILE A 1 87 ? 5.638 0.466 9.167 1.00 95.88 87 ILE A CA 1
ATOM 640 C C . ILE A 1 87 ? 5.048 1.840 8.843 1.00 95.88 87 ILE A C 1
ATOM 642 O O . ILE A 1 87 ? 4.769 2.618 9.754 1.00 95.88 87 ILE A O 1
ATOM 646 N N . LEU A 1 88 ? 4.859 2.144 7.559 1.00 95.69 88 LEU A N 1
ATOM 647 C CA . LEU A 1 88 ? 4.357 3.437 7.108 1.00 95.69 88 LEU A CA 1
ATOM 648 C C . LEU A 1 88 ? 2.904 3.653 7.521 1.00 95.69 88 LEU A C 1
ATOM 650 O O . LEU A 1 88 ? 2.609 4.728 8.029 1.00 95.69 88 LEU A O 1
ATOM 654 N N . HIS A 1 89 ? 2.030 2.651 7.386 1.00 93.00 89 HIS A N 1
ATOM 655 C CA . HIS A 1 89 ? 0.633 2.744 7.823 1.00 93.00 89 HIS A CA 1
ATOM 656 C C . HIS A 1 89 ? 0.531 3.009 9.325 1.00 93.00 89 HIS A C 1
ATOM 658 O O . HIS A 1 89 ? -0.183 3.919 9.755 1.00 93.00 89 HIS A O 1
ATOM 664 N N . LEU A 1 90 ? 1.275 2.248 10.131 1.00 93.06 90 LEU A N 1
ATOM 665 C CA . LEU A 1 90 ? 1.270 2.423 11.578 1.00 93.06 90 LEU A CA 1
ATOM 666 C C . LEU A 1 90 ? 1.880 3.766 11.986 1.00 93.06 90 LEU A C 1
ATOM 668 O O . LEU A 1 90 ? 1.331 4.471 12.829 1.00 93.06 90 LEU A O 1
ATOM 672 N N . GLY A 1 91 ? 2.993 4.147 11.358 1.00 95.62 91 GLY A N 1
ATOM 673 C CA . GLY A 1 91 ? 3.659 5.423 11.593 1.00 95.62 91 GLY A CA 1
ATOM 674 C C . GLY A 1 91 ? 2.772 6.612 11.233 1.00 95.62 91 GLY A C 1
ATOM 675 O O . GLY A 1 91 ? 2.657 7.548 12.023 1.00 95.62 91 GLY A O 1
ATOM 676 N N . SER A 1 92 ? 2.085 6.567 10.088 1.00 94.69 92 SER A N 1
ATOM 677 C CA . SER A 1 92 ? 1.159 7.625 9.683 1.00 94.69 92 SER A CA 1
ATOM 678 C C . SER A 1 92 ? -0.048 7.718 10.612 1.00 94.69 92 SER A C 1
ATOM 680 O O . SER A 1 92 ? -0.430 8.827 10.983 1.00 94.69 92 SER A O 1
ATOM 682 N N . ASN A 1 93 ? -0.612 6.583 11.047 1.00 94.25 93 ASN A N 1
ATOM 683 C CA . ASN A 1 93 ? -1.735 6.581 11.989 1.00 94.25 93 ASN A CA 1
ATOM 684 C C . ASN A 1 93 ? -1.310 7.094 13.375 1.00 94.25 93 ASN A C 1
ATOM 686 O O . ASN A 1 93 ? -2.043 7.873 13.981 1.00 94.25 93 ASN A O 1
ATOM 690 N N . MET A 1 94 ? -0.102 6.758 13.836 1.00 96.12 94 MET A N 1
ATOM 691 C CA . MET A 1 94 ? 0.468 7.291 15.077 1.00 96.12 94 MET A CA 1
ATOM 692 C C . MET A 1 94 ? 0.664 8.808 15.006 1.00 96.12 94 MET A C 1
ATOM 694 O O . MET A 1 94 ? 0.267 9.522 15.922 1.00 96.12 94 MET A O 1
ATOM 698 N N . ILE A 1 95 ? 1.240 9.322 13.915 1.00 97.25 95 ILE A N 1
ATOM 699 C CA . ILE A 1 95 ? 1.411 10.770 13.722 1.00 97.25 95 ILE A CA 1
ATOM 700 C C . ILE A 1 95 ? 0.046 11.465 13.703 1.00 97.25 95 ILE A C 1
ATOM 702 O O . ILE A 1 95 ? -0.135 12.467 14.391 1.00 97.25 95 ILE A O 1
ATOM 706 N N . ALA A 1 96 ? -0.932 10.924 12.972 1.00 96.38 96 ALA A N 1
ATOM 707 C CA . ALA A 1 96 ? -2.283 11.479 12.924 1.00 96.38 96 ALA A CA 1
ATOM 708 C C . ALA A 1 96 ? -2.956 11.493 14.308 1.00 96.38 96 ALA A C 1
ATOM 710 O O . ALA A 1 96 ? -3.618 12.471 14.653 1.00 96.38 96 ALA A O 1
ATOM 711 N N . TYR A 1 97 ? -2.748 10.454 15.118 1.00 96.81 97 TYR A N 1
ATOM 712 C CA . TYR A 1 97 ? -3.231 10.390 16.496 1.00 96.81 97 TYR A CA 1
ATOM 713 C C . TYR A 1 97 ? -2.571 11.436 17.401 1.00 96.81 97 TYR A C 1
ATOM 715 O O . TYR A 1 97 ? -3.262 12.175 18.098 1.00 96.81 97 TYR A O 1
ATOM 723 N N . LEU A 1 98 ? -1.241 11.570 17.348 1.00 97.06 98 LEU A N 1
ATOM 724 C CA . LEU A 1 98 ? -0.499 12.557 18.145 1.00 97.06 98 LEU A CA 1
ATOM 725 C C . LEU A 1 98 ? -0.857 14.006 17.785 1.00 97.06 98 LEU A C 1
ATOM 727 O O . LEU A 1 98 ? -0.797 14.885 18.641 1.00 97.06 98 LEU A O 1
ATOM 731 N N . LEU A 1 99 ? -1.243 14.254 16.533 1.00 97.88 99 LEU A N 1
ATOM 732 C CA . LEU A 1 99 ? -1.744 15.549 16.069 1.00 97.88 99 LEU A CA 1
ATOM 733 C C . LEU A 1 99 ? -3.229 15.783 16.397 1.00 97.88 99 LEU A C 1
ATOM 735 O O . LEU A 1 99 ? -3.749 16.853 16.088 1.00 97.88 99 LEU A O 1
ATOM 739 N N . GLY A 1 100 ? -3.924 14.804 16.985 1.00 96.19 100 GLY A N 1
ATOM 740 C CA . GLY A 1 100 ? -5.359 14.879 17.274 1.00 96.19 100 GLY A CA 1
ATOM 741 C C . GLY A 1 100 ? -6.255 14.835 16.030 1.00 96.19 100 GLY A C 1
ATOM 742 O O . GLY A 1 100 ? -7.406 15.250 16.098 1.00 96.19 100 GLY A O 1
ATOM 743 N N . ILE A 1 101 ? -5.739 14.365 14.887 1.00 96.81 101 ILE A N 1
ATOM 744 C CA . ILE A 1 101 ? -6.498 14.198 13.631 1.00 96.81 101 ILE A CA 1
ATOM 745 C C . ILE A 1 101 ? -7.324 12.907 13.671 1.00 96.81 101 ILE A C 1
ATOM 747 O O . ILE A 1 101 ? -8.404 12.837 13.086 1.00 96.81 101 ILE A O 1
ATOM 751 N N . LYS A 1 102 ? -6.798 11.874 14.335 1.00 91.69 102 LYS A N 1
ATOM 752 C CA . LYS A 1 102 ? -7.417 10.552 14.458 1.00 91.69 102 LYS A CA 1
ATOM 753 C C . LYS A 1 102 ? -7.590 10.218 15.939 1.00 91.69 102 LYS A C 1
ATOM 755 O O . LYS A 1 102 ? -6.685 10.472 16.724 1.00 91.69 102 LYS A O 1
ATOM 760 N N . ASP A 1 103 ? -8.706 9.595 16.309 1.00 92.56 103 ASP A N 1
ATOM 761 C CA . ASP A 1 103 ? -8.975 9.214 17.708 1.00 92.56 103 ASP A 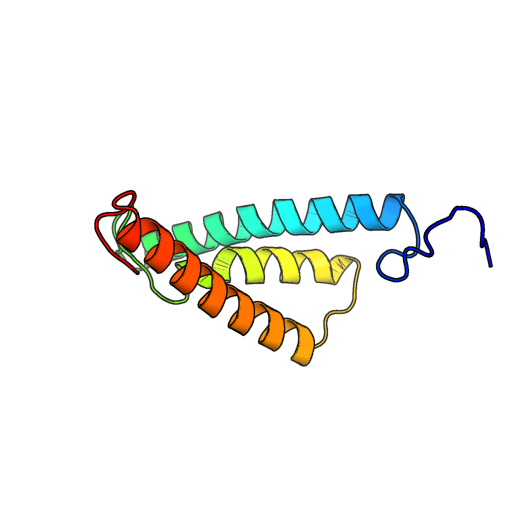CA 1
ATOM 762 C C . ASP A 1 103 ? -8.179 7.979 18.168 1.00 92.56 103 ASP A C 1
ATOM 764 O O . ASP A 1 103 ? -8.059 7.713 19.364 1.00 92.56 103 ASP A O 1
ATOM 768 N N . VAL A 1 104 ? -7.627 7.209 17.221 1.00 87.81 104 VAL A N 1
ATOM 769 C CA . VAL A 1 104 ? -6.845 5.989 17.471 1.00 87.81 104 VAL A CA 1
ATOM 770 C C . VAL A 1 104 ? -5.567 5.970 16.633 1.00 87.81 104 VAL A C 1
ATOM 772 O O . VAL A 1 104 ? -5.543 6.470 15.510 1.00 87.81 104 VAL A O 1
ATOM 775 N N . TRP A 1 105 ? -4.506 5.374 17.179 1.00 85.44 105 TRP A N 1
ATOM 776 C CA . TRP A 1 105 ? -3.170 5.324 16.568 1.00 85.44 105 TRP A CA 1
ATOM 777 C C . TRP A 1 105 ? -2.959 4.173 15.580 1.00 85.44 105 TRP A C 1
ATOM 779 O O . TRP A 1 105 ? -1.949 4.169 14.879 1.00 85.44 105 TRP A O 1
ATOM 789 N N . TYR A 1 106 ? -3.864 3.191 15.552 1.00 80.88 106 TYR A N 1
ATOM 790 C CA . TYR A 1 106 ? -3.791 2.030 14.665 1.00 80.88 106 TYR A CA 1
ATOM 791 C C . TYR A 1 106 ? -4.669 2.188 13.422 1.00 80.88 106 TYR A C 1
ATOM 793 O O . TYR A 1 106 ? -5.565 3.069 13.380 1.00 80.88 106 TYR A O 1
#

Solvent-accessible surface area (backbone atoms only — not comparable to full-atom values): 6056 Å² total; per-residue (Å²): 136,88,86,82,68,103,56,88,54,88,87,40,85,44,72,68,49,41,53,53,43,50,50,30,29,56,53,15,20,56,48,15,43,52,51,48,52,52,52,41,54,74,75,66,51,58,92,88,59,85,51,84,66,51,82,62,38,27,34,58,51,23,13,52,60,47,29,53,79,82,44,91,77,53,71,66,56,52,52,51,52,52,53,50,41,51,51,49,55,43,49,51,27,35,51,34,25,78,70,67,77,34,99,52,43,114

Radius of gyration: 17.25 Å; Cα contacts (8 Å, |Δi|>4): 89; chains: 1; bounding box: 40×29×45 Å

Sequence (106 aa):
VLTGGIIDLPVYGSITGGLILGFLMAFGALLGDAVGSFIKRRIGLQSGEPAPIMDQLDFVVGALVLSLLVVKISWEFFIIVAILTLILHLGSNMIAYLLGIKDVWY

Mean predic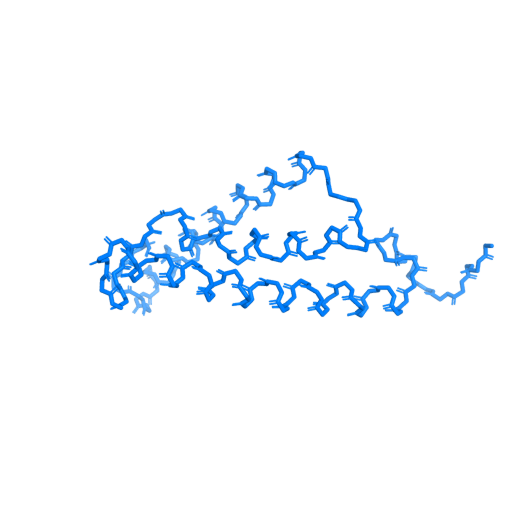ted aligned error: 6.2 Å

Nearest PDB structures (foldseek):
  5guf-assembly1_A-2  TM=8.970E-01  e=2.173E-03  Aeropyrum pernix K1
  7zdm-assembly1_o  TM=5.467E-01  e=5.931E+00  Ovis aries
  7s0a-assembly1_B  TM=4.632E-01  e=5.058E+00  Talaromyces verruculosus